Protein AF-A6XGS8-F1 (afdb_monomer_lite)

Organism: NCBI:txid51329

Radius of gyration: 13.8 Å; chains: 1; bounding box: 30×37×31 Å

Sequence (111 aa):
RGDLVFVFNFHPTNSYKEYRVGCLQAGDYKVVLSSDEDVFGGYKNVTKDSDVTFQATNYQFDGRPCSFQVYSPARTCVVYAPAEWCDMDGDRLPGGVPGLGVKGLGPYFSP

Structure (mmCIF, N/CA/C/O backbone):
data_AF-A6XGS8-F1
#
_entry.id   AF-A6XGS8-F1
#
loop_
_atom_site.group_PDB
_atom_site.id
_atom_site.type_symbol
_atom_site.label_atom_id
_atom_site.label_alt_id
_atom_site.label_comp_id
_atom_site.label_asym_id
_atom_site.label_entity_id
_atom_site.label_seq_id
_atom_site.pdbx_PDB_ins_code
_atom_site.Cartn_x
_atom_site.Cartn_y
_atom_site.Cartn_z
_atom_site.occupancy
_atom_site.B_iso_or_equiv
_atom_site.auth_seq_id
_atom_site.auth_comp_id
_atom_site.auth_asym_id
_atom_site.auth_atom_id
_atom_site.pdbx_PDB_model_num
ATOM 1 N N . ARG A 1 1 ? -12.949 1.299 0.116 1.00 82.25 1 ARG A N 1
ATOM 2 C CA . ARG A 1 1 ? -14.204 0.683 -0.407 1.00 82.25 1 ARG A CA 1
ATOM 3 C C . ARG A 1 1 ? -14.316 -0.647 0.306 1.00 82.25 1 ARG A C 1
ATOM 5 O O . ARG A 1 1 ? -13.369 -1.412 0.200 1.00 82.25 1 ARG A O 1
ATOM 12 N N . GLY A 1 2 ? -15.373 -0.867 1.093 1.00 88.44 2 GLY A N 1
ATOM 13 C CA . GLY A 1 2 ? -15.237 -1.785 2.232 1.00 88.44 2 GLY A CA 1
ATOM 14 C C . GLY A 1 2 ? -14.079 -1.320 3.122 1.00 88.44 2 GLY A C 1
ATOM 15 O O . GLY A 1 2 ? -13.806 -0.114 3.166 1.00 88.44 2 GLY A O 1
ATOM 16 N N . ASP A 1 3 ? -13.351 -2.268 3.700 1.00 91.62 3 ASP A N 1
ATOM 17 C CA . ASP A 1 3 ? -12.217 -2.010 4.602 1.00 91.62 3 ASP A CA 1
ATOM 18 C C . ASP A 1 3 ? -10.862 -1.858 3.881 1.00 91.62 3 ASP A C 1
ATOM 20 O O . ASP A 1 3 ? -9.819 -1.704 4.509 1.00 91.62 3 ASP A O 1
ATOM 24 N N . LEU A 1 4 ? -10.872 -1.845 2.544 1.00 96.56 4 LEU A N 1
ATOM 25 C CA . LEU A 1 4 ? -9.681 -1.620 1.726 1.00 96.56 4 LEU A CA 1
ATOM 26 C C . LEU A 1 4 ? -9.360 -0.127 1.569 1.00 96.56 4 LEU A C 1
ATOM 28 O O . LEU A 1 4 ? -10.254 0.690 1.277 1.00 96.56 4 LEU A O 1
ATOM 32 N N . VAL A 1 5 ? -8.068 0.197 1.647 1.00 98.00 5 VAL A N 1
ATOM 33 C CA . VAL A 1 5 ? -7.501 1.527 1.384 1.00 98.00 5 VAL A CA 1
ATOM 34 C C . VAL A 1 5 ? -6.788 1.505 0.036 1.00 98.00 5 VAL A C 1
ATOM 36 O O . VAL A 1 5 ? -5.880 0.710 -0.180 1.00 98.00 5 VAL A O 1
ATOM 39 N N . PHE A 1 6 ? -7.201 2.387 -0.872 1.00 98.50 6 PHE A N 1
ATOM 40 C CA . PHE A 1 6 ? -6.635 2.496 -2.214 1.00 98.50 6 PHE A CA 1
ATOM 41 C C . PHE A 1 6 ? -5.806 3.770 -2.312 1.00 98.50 6 PHE A C 1
ATOM 43 O O . PHE A 1 6 ? -6.310 4.854 -2.011 1.00 98.50 6 PHE A O 1
ATOM 50 N N . VAL A 1 7 ? -4.563 3.644 -2.766 1.00 98.56 7 VAL A N 1
ATOM 51 C CA . VAL A 1 7 ? -3.642 4.763 -2.957 1.00 98.56 7 VAL A CA 1
ATOM 52 C C . VAL A 1 7 ? -3.232 4.800 -4.419 1.00 98.56 7 VAL A C 1
ATOM 54 O O . VAL A 1 7 ? -2.525 3.915 -4.891 1.00 98.56 7 VAL A O 1
ATOM 57 N N . PHE A 1 8 ? -3.683 5.829 -5.132 1.00 98.62 8 PHE A N 1
ATOM 58 C CA . PHE A 1 8 ? -3.318 6.078 -6.523 1.00 98.62 8 PHE A CA 1
ATOM 59 C C . PHE A 1 8 ? -2.382 7.279 -6.584 1.00 98.62 8 PHE A C 1
ATOM 61 O O . PHE A 1 8 ? -2.758 8.379 -6.178 1.00 98.62 8 PHE A O 1
ATOM 68 N N . ASN A 1 9 ? -1.185 7.091 -7.128 1.00 98.62 9 ASN A N 1
ATOM 69 C CA . ASN A 1 9 ? -0.284 8.187 -7.444 1.00 98.62 9 ASN A CA 1
ATOM 70 C C . ASN A 1 9 ? -0.187 8.350 -8.958 1.00 98.62 9 ASN A C 1
ATOM 72 O O . ASN A 1 9 ? 0.587 7.668 -9.622 1.00 98.62 9 ASN A O 1
ATOM 76 N N . PHE A 1 10 ? -0.959 9.289 -9.500 1.00 98.56 10 PHE A N 1
ATOM 77 C CA . PHE A 1 10 ? -0.919 9.638 -10.922 1.00 98.56 10 PHE A CA 1
ATOM 78 C C . PHE A 1 10 ? 0.139 10.689 -11.266 1.00 98.56 10 PHE A C 1
ATOM 80 O O . PHE A 1 10 ? 0.229 11.102 -12.423 1.00 98.56 10 PHE A O 1
ATOM 87 N N . HIS A 1 11 ? 0.944 11.145 -10.300 1.00 98.38 11 HIS A N 1
ATOM 88 C CA . HIS A 1 11 ? 2.009 12.087 -10.604 1.00 98.38 11 HIS A CA 1
ATOM 89 C C . HIS A 1 11 ? 3.007 11.424 -11.574 1.00 98.38 11 HIS A C 1
ATOM 91 O O . HIS A 1 11 ? 3.444 10.300 -11.319 1.00 98.38 11 HIS A O 1
ATOM 97 N N . PRO A 1 12 ? 3.406 12.088 -12.677 1.00 97.62 12 PRO A N 1
ATOM 98 C CA . PRO A 1 12 ? 4.233 11.460 -13.711 1.00 97.62 12 PRO A CA 1
ATOM 99 C C . PRO A 1 12 ? 5.626 11.047 -13.215 1.00 97.62 12 PRO A C 1
ATOM 101 O O . PRO A 1 12 ? 6.168 10.046 -13.679 1.00 97.62 12 PRO A O 1
ATOM 104 N N . THR A 1 13 ? 6.200 11.814 -12.280 1.00 97.94 13 THR A N 1
ATOM 105 C CA . THR A 1 13 ? 7.589 11.640 -11.814 1.00 97.94 13 THR A CA 1
ATOM 106 C C . THR A 1 13 ? 7.792 11.564 -10.297 1.00 97.94 13 THR A C 1
ATOM 108 O O . THR A 1 13 ? 8.771 10.968 -9.861 1.00 97.94 13 THR A O 1
ATOM 111 N N . ASN A 1 14 ? 6.927 12.169 -9.479 1.00 98.44 14 ASN A N 1
ATOM 112 C CA . ASN A 1 14 ? 7.172 12.330 -8.050 1.00 98.44 14 ASN A CA 1
ATOM 113 C C . ASN A 1 14 ? 6.658 11.129 -7.261 1.00 98.44 14 ASN A C 1
ATOM 115 O O . ASN A 1 14 ? 5.476 10.782 -7.309 1.00 98.44 14 ASN A O 1
ATOM 119 N N . SER A 1 15 ? 7.567 10.551 -6.487 1.00 98.12 15 SER A N 1
ATOM 120 C CA . SER A 1 15 ? 7.266 9.558 -5.464 1.00 98.12 15 SER A CA 1
ATOM 121 C C . SER A 1 15 ? 7.211 10.236 -4.098 1.00 98.12 15 SER A C 1
ATOM 123 O O . SER A 1 15 ? 8.063 11.068 -3.781 1.00 98.12 15 SER A O 1
ATOM 125 N N . TYR A 1 16 ? 6.242 9.861 -3.269 1.00 98.25 16 TYR A N 1
ATOM 126 C CA . TYR A 1 16 ? 6.041 10.448 -1.946 1.00 98.25 16 TYR A CA 1
ATOM 127 C C . TYR A 1 16 ? 6.417 9.442 -0.863 1.00 98.25 16 TYR A C 1
ATOM 129 O O . TYR A 1 16 ? 5.839 8.359 -0.782 1.00 98.25 16 TYR A O 1
ATOM 137 N N . LYS A 1 17 ? 7.395 9.798 -0.030 1.00 96.50 17 LYS A N 1
ATOM 138 C CA . LYS A 1 17 ? 7.743 9.048 1.183 1.00 96.50 17 LYS A CA 1
ATOM 139 C C . LYS A 1 17 ? 6.854 9.507 2.333 1.00 96.50 17 LYS A C 1
ATOM 141 O O . LYS A 1 17 ? 6.475 10.673 2.372 1.00 96.50 17 LYS A O 1
ATOM 146 N N . GLU A 1 18 ? 6.541 8.587 3.242 1.00 95.75 18 GLU A N 1
ATOM 147 C CA . GLU A 1 18 ? 5.763 8.862 4.459 1.00 95.75 18 GLU A CA 1
ATOM 148 C C . GLU A 1 18 ? 4.408 9.550 4.194 1.00 95.75 18 GLU A C 1
ATOM 150 O O . GLU A 1 18 ? 3.904 10.327 5.011 1.00 95.75 18 GLU A O 1
ATOM 155 N N . TYR A 1 19 ? 3.806 9.255 3.039 1.00 97.81 19 TYR A N 1
ATOM 156 C CA . TYR A 1 19 ? 2.544 9.833 2.605 1.00 97.81 19 TYR A CA 1
ATOM 157 C C . TYR A 1 19 ? 1.413 9.322 3.496 1.00 97.81 19 TYR A C 1
ATOM 159 O O . TYR A 1 19 ? 1.167 8.117 3.565 1.00 97.81 19 TYR A O 1
ATOM 167 N N . ARG A 1 20 ? 0.747 10.227 4.217 1.00 98.25 20 ARG A N 1
ATOM 168 C CA . ARG A 1 20 ? -0.309 9.862 5.163 1.00 98.25 20 ARG A CA 1
ATOM 169 C C . ARG A 1 20 ? -1.627 9.632 4.435 1.00 98.25 20 ARG A C 1
ATOM 171 O O . ARG A 1 20 ? -2.039 10.452 3.623 1.00 98.25 20 ARG A O 1
ATOM 178 N N . VAL A 1 21 ? -2.293 8.531 4.766 1.00 98.00 21 VAL A N 1
ATOM 179 C CA . VAL A 1 21 ? -3.595 8.157 4.209 1.00 98.00 21 VAL A CA 1
ATOM 180 C C . VAL A 1 21 ? -4.581 7.854 5.330 1.00 98.00 21 VAL A C 1
ATOM 182 O O . VAL A 1 21 ? -4.240 7.200 6.316 1.00 98.00 21 VAL A O 1
ATOM 185 N N . GLY A 1 22 ? -5.805 8.365 5.195 1.00 97.75 22 GLY A N 1
ATOM 186 C CA . GLY A 1 22 ? -6.886 8.131 6.149 1.00 97.75 22 GLY A CA 1
ATOM 187 C C . GLY A 1 22 ? -7.565 6.775 5.938 1.00 97.75 22 GLY A C 1
ATOM 188 O O . GLY A 1 22 ? -7.838 6.377 4.805 1.00 97.75 22 GLY A O 1
ATOM 189 N N . CYS A 1 23 ? -7.906 6.086 7.025 1.00 97.19 23 CYS A N 1
ATOM 190 C CA . CYS A 1 23 ? -8.627 4.813 7.024 1.00 97.19 23 CYS A CA 1
ATOM 191 C C . CYS A 1 23 ? -9.718 4.771 8.109 1.00 97.19 23 CYS A C 1
ATOM 193 O O . CYS A 1 23 ? -9.780 5.614 9.006 1.00 97.19 23 CYS A O 1
ATOM 195 N N . LEU A 1 24 ? -10.643 3.813 7.992 1.00 95.19 24 LEU A N 1
ATOM 196 C CA . LEU A 1 24 ? -11.790 3.719 8.899 1.00 95.19 24 LEU A CA 1
ATOM 197 C C . LEU A 1 24 ? -11.432 3.077 10.246 1.00 95.19 24 LEU A C 1
ATOM 199 O O . LEU A 1 24 ? -11.941 3.519 11.270 1.00 95.19 24 LEU A O 1
ATOM 203 N N . GLN A 1 25 ? -10.582 2.050 10.233 1.00 95.12 25 GLN A N 1
ATOM 204 C CA . GLN A 1 25 ? -10.264 1.241 11.408 1.00 95.12 25 GLN A CA 1
ATOM 205 C C . GLN A 1 25 ? -8.766 1.312 11.711 1.00 95.12 25 GLN A C 1
ATOM 207 O O . GLN A 1 25 ? -7.946 1.241 10.791 1.00 95.12 25 GLN A O 1
ATOM 212 N N . ALA A 1 26 ? -8.423 1.446 12.991 1.00 97.44 26 ALA A N 1
ATOM 213 C CA . ALA A 1 26 ? -7.061 1.265 13.479 1.00 97.44 26 ALA A CA 1
ATOM 214 C C . ALA A 1 26 ? -6.658 -0.216 13.399 1.00 97.44 26 ALA A C 1
ATOM 216 O O . ALA A 1 26 ? -7.518 -1.091 13.306 1.00 97.44 26 ALA A O 1
ATOM 217 N N . GLY A 1 27 ? -5.358 -0.486 13.470 1.00 97.69 27 GLY A N 1
ATOM 218 C CA . GLY A 1 27 ? -4.805 -1.836 13.391 1.00 97.69 27 GLY A CA 1
ATOM 219 C C . GLY A 1 27 ? -3.758 -1.978 12.297 1.00 97.69 27 GLY A C 1
ATOM 220 O O . GLY A 1 27 ? -3.290 -0.994 11.722 1.00 97.69 27 GLY A O 1
ATOM 221 N N . ASP A 1 28 ? -3.390 -3.221 12.031 1.00 98.50 28 ASP A N 1
ATOM 222 C CA . ASP A 1 28 ? -2.314 -3.559 11.114 1.00 98.50 28 ASP A CA 1
ATOM 223 C C . ASP A 1 28 ? -2.860 -3.764 9.703 1.00 98.50 28 ASP A C 1
ATOM 225 O O . ASP A 1 28 ? -3.822 -4.498 9.492 1.00 98.50 28 ASP A O 1
ATOM 229 N N . TYR A 1 29 ? -2.225 -3.125 8.726 1.00 98.56 29 TYR A N 1
ATOM 230 C CA . TYR A 1 29 ? -2.533 -3.272 7.309 1.00 98.56 29 TYR A CA 1
ATOM 231 C C . TYR A 1 29 ? -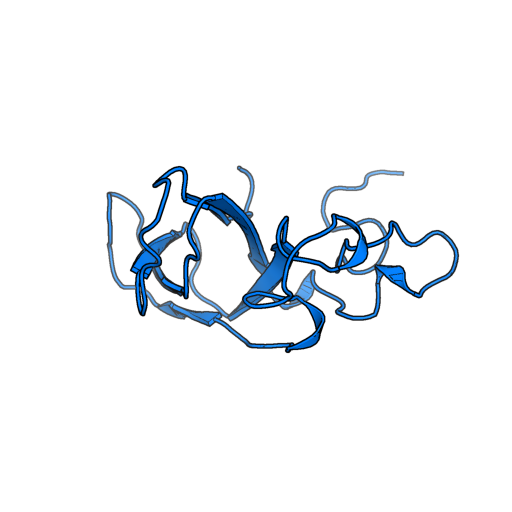1.322 -3.828 6.567 1.00 98.56 29 TYR A C 1
ATOM 233 O O . TYR A 1 29 ? -0.179 -3.562 6.937 1.00 98.56 29 TYR A O 1
ATOM 241 N N . LYS A 1 30 ? -1.564 -4.554 5.476 1.00 98.50 30 LYS A N 1
ATOM 242 C CA . LYS A 1 30 ? -0.524 -5.003 4.542 1.00 98.50 30 LYS A CA 1
ATOM 243 C C . LYS A 1 30 ? -0.929 -4.713 3.103 1.00 98.50 30 LYS A C 1
ATOM 245 O O . LYS A 1 30 ? -2.110 -4.520 2.805 1.00 98.50 30 LYS A O 1
ATOM 250 N N . VAL A 1 31 ? 0.058 -4.679 2.210 1.00 98.38 31 VAL A N 1
ATOM 251 C CA . VAL A 1 31 ? -0.181 -4.600 0.764 1.00 98.38 31 VAL A CA 1
ATOM 252 C C . VAL A 1 31 ? -0.847 -5.900 0.318 1.00 98.38 31 VAL A C 1
ATOM 254 O O . VAL A 1 31 ? -0.255 -6.967 0.444 1.00 98.38 31 VAL A O 1
ATOM 257 N N . VAL A 1 32 ? -2.072 -5.807 -0.202 1.00 97.94 32 VAL A N 1
ATOM 258 C CA . VAL A 1 32 ? -2.799 -6.960 -0.768 1.00 97.94 32 VAL A CA 1
ATOM 259 C C . VAL A 1 32 ? -2.672 -7.012 -2.291 1.00 97.94 32 VAL A C 1
ATOM 261 O O . VAL A 1 32 ? -2.719 -8.083 -2.888 1.00 97.94 32 VAL A O 1
ATOM 264 N N . LEU A 1 33 ? -2.500 -5.853 -2.928 1.00 98.06 33 LEU A N 1
ATOM 265 C CA . LEU A 1 33 ? -2.302 -5.713 -4.366 1.00 98.06 33 LEU A CA 1
ATOM 266 C C . LEU A 1 33 ? -1.454 -4.469 -4.626 1.00 98.06 33 LEU A C 1
ATOM 268 O O . LEU A 1 33 ? -1.727 -3.402 -4.074 1.00 98.06 33 LEU A O 1
ATOM 272 N N . SER A 1 34 ? -0.471 -4.583 -5.510 1.00 98.56 34 SER A N 1
ATOM 273 C CA . SER A 1 34 ? 0.308 -3.450 -5.999 1.00 98.56 34 SER A CA 1
ATOM 274 C C . SER A 1 34 ? 0.405 -3.525 -7.514 1.00 98.56 34 SER A C 1
ATOM 276 O O . SER A 1 34 ? 0.713 -4.573 -8.068 1.00 98.56 34 SER A O 1
ATOM 278 N N . SER A 1 35 ? 0.162 -2.416 -8.211 1.00 98.44 35 SER A N 1
ATOM 279 C CA . SER A 1 35 ? 0.441 -2.339 -9.649 1.00 98.44 35 SER A CA 1
ATOM 280 C C . SER A 1 35 ? 1.943 -2.324 -9.949 1.00 98.44 35 SER A C 1
ATOM 282 O O . SER A 1 35 ? 2.322 -2.384 -11.112 1.00 98.44 35 SER A O 1
ATOM 284 N N . ASP A 1 36 ? 2.787 -2.172 -8.923 1.00 97.81 36 ASP A N 1
ATOM 285 C CA . ASP A 1 36 ? 4.245 -2.148 -9.040 1.00 97.81 36 ASP A CA 1
ATOM 286 C C . ASP A 1 36 ? 4.871 -3.549 -8.882 1.00 97.81 36 ASP A C 1
ATOM 288 O O . ASP A 1 36 ? 6.092 -3.662 -8.833 1.00 97.81 36 ASP A O 1
ATOM 292 N N . GLU A 1 37 ? 4.072 -4.622 -8.806 1.00 98.00 37 GLU A N 1
ATOM 293 C CA . GLU A 1 37 ? 4.582 -6.003 -8.829 1.00 98.00 37 GLU A CA 1
ATOM 294 C C . GLU A 1 37 ? 5.205 -6.366 -10.190 1.00 98.00 37 GLU A C 1
ATOM 296 O O . GLU A 1 37 ? 4.789 -5.867 -11.240 1.00 98.00 37 GLU A O 1
ATOM 301 N N . ASP A 1 38 ? 6.165 -7.298 -10.192 1.00 97.00 38 ASP A N 1
ATOM 302 C CA . ASP A 1 38 ? 6.833 -7.772 -11.421 1.00 97.00 38 ASP A CA 1
ATOM 303 C C . ASP A 1 38 ? 5.865 -8.396 -12.425 1.00 97.00 38 ASP A C 1
ATOM 305 O O . ASP A 1 38 ? 6.002 -8.187 -13.629 1.00 97.00 38 ASP A O 1
ATOM 309 N N . VAL A 1 39 ? 4.861 -9.124 -11.941 1.00 97.38 39 VAL A N 1
ATOM 310 C CA . VAL A 1 39 ? 3.855 -9.785 -12.774 1.00 97.38 39 VAL A CA 1
ATOM 311 C C . VAL A 1 39 ? 3.019 -8.794 -13.587 1.00 97.38 39 VAL A C 1
ATOM 313 O O . VAL A 1 39 ? 2.464 -9.155 -14.623 1.00 97.38 39 VAL A O 1
ATOM 316 N N . PHE A 1 40 ? 2.976 -7.530 -13.159 1.00 97.62 40 PHE A N 1
ATOM 317 C CA . PHE A 1 40 ? 2.331 -6.433 -13.880 1.00 97.62 40 PHE A CA 1
ATOM 318 C C . PHE A 1 40 ? 3.332 -5.527 -14.616 1.00 97.62 40 PHE A C 1
ATOM 320 O O . PHE A 1 40 ? 2.936 -4.511 -15.184 1.00 97.62 40 PHE A O 1
ATOM 327 N N . GLY A 1 41 ? 4.620 -5.888 -14.640 1.00 97.44 41 GLY A N 1
ATOM 328 C CA . GLY A 1 41 ? 5.689 -5.104 -15.264 1.00 97.44 41 GLY A CA 1
ATOM 329 C C . GLY A 1 41 ? 6.178 -3.920 -14.424 1.00 97.44 41 GLY A C 1
ATOM 330 O O . GLY A 1 41 ? 6.783 -2.998 -14.973 1.00 97.44 41 GLY A O 1
ATOM 331 N N . GLY A 1 42 ? 5.896 -3.920 -13.119 1.00 97.38 42 GLY A N 1
ATOM 332 C CA . GLY A 1 42 ? 6.389 -2.927 -12.171 1.00 97.38 42 GLY A CA 1
ATOM 333 C C . GLY A 1 42 ? 7.819 -3.189 -11.690 1.00 97.38 42 GLY A C 1
ATOM 334 O O . GLY A 1 42 ? 8.490 -4.132 -12.110 1.00 97.38 42 GLY A O 1
ATOM 335 N N . TYR A 1 43 ? 8.296 -2.330 -10.790 1.00 97.38 43 TYR A N 1
ATOM 336 C CA . TYR A 1 43 ? 9.680 -2.317 -10.302 1.00 97.38 43 TYR A CA 1
ATOM 337 C C . TYR A 1 43 ? 9.857 -2.911 -8.896 1.00 97.38 43 TYR A C 1
ATOM 339 O O . TYR A 1 43 ? 10.966 -2.891 -8.364 1.00 97.38 43 TYR A O 1
ATOM 347 N N . LYS A 1 44 ? 8.784 -3.408 -8.273 1.00 97.06 44 LYS A N 1
ATOM 348 C CA . LYS A 1 44 ? 8.743 -3.911 -6.890 1.00 97.06 44 LYS A CA 1
ATOM 349 C C . LYS A 1 44 ? 9.226 -2.910 -5.836 1.00 97.06 44 LYS A C 1
ATOM 351 O O . LYS A 1 44 ? 9.775 -3.306 -4.810 1.00 97.06 44 LYS A O 1
ATOM 356 N N . ASN A 1 45 ? 8.998 -1.609 -6.030 1.00 97.00 45 ASN A N 1
ATOM 357 C CA . ASN A 1 45 ? 9.306 -0.630 -4.983 1.00 97.00 45 ASN A CA 1
ATOM 358 C C . ASN A 1 45 ? 8.332 -0.727 -3.804 1.00 97.00 45 ASN A C 1
ATOM 360 O O . ASN A 1 45 ? 8.699 -0.443 -2.666 1.00 97.00 45 ASN A O 1
ATOM 364 N N . VAL A 1 46 ? 7.079 -1.086 -4.089 1.00 97.12 46 VAL A N 1
ATOM 365 C CA . VAL A 1 46 ? 6.060 -1.418 -3.090 1.00 97.12 46 VAL A CA 1
ATOM 366 C C . VAL A 1 46 ? 5.460 -2.753 -3.495 1.00 97.12 46 VAL A C 1
ATOM 368 O O . VAL A 1 46 ? 4.719 -2.827 -4.472 1.00 97.12 46 VAL A O 1
ATOM 371 N N . THR A 1 47 ? 5.817 -3.802 -2.761 1.00 97.62 47 THR A N 1
ATOM 372 C CA . THR A 1 47 ? 5.445 -5.185 -3.073 1.00 97.62 47 THR A CA 1
ATOM 373 C C . THR A 1 47 ? 4.900 -5.893 -1.841 1.00 97.62 47 THR A C 1
ATOM 375 O O . THR A 1 47 ? 5.386 -5.669 -0.726 1.00 97.62 47 THR A O 1
ATOM 378 N N . LYS A 1 48 ? 3.917 -6.775 -2.038 1.00 97.00 48 LYS A N 1
ATOM 379 C CA . LYS A 1 48 ? 3.425 -7.688 -0.998 1.00 97.00 48 LYS A CA 1
ATOM 380 C C . LYS A 1 48 ? 4.534 -8.594 -0.452 1.00 97.00 48 LYS A C 1
ATOM 382 O O . LYS A 1 48 ? 4.505 -8.936 0.723 1.00 97.00 48 LYS A O 1
ATOM 387 N N . ASP A 1 49 ? 5.543 -8.915 -1.270 1.00 96.88 49 ASP A N 1
ATOM 388 C CA . ASP A 1 49 ? 6.651 -9.812 -0.910 1.00 96.88 49 ASP A CA 1
ATOM 389 C C . ASP A 1 49 ? 7.556 -9.220 0.189 1.00 96.88 49 ASP A C 1
ATOM 391 O O . ASP A 1 49 ? 8.333 -9.937 0.812 1.00 96.88 49 ASP A O 1
ATOM 395 N N . SER A 1 50 ? 7.463 -7.908 0.438 1.00 95.44 50 SER A N 1
ATOM 396 C CA . SER A 1 50 ? 8.174 -7.244 1.539 1.00 95.44 50 SER A CA 1
ATOM 397 C C . SER A 1 50 ? 7.570 -7.538 2.917 1.00 95.44 50 SER A C 1
ATOM 399 O O . SER A 1 50 ? 8.215 -7.274 3.929 1.00 95.44 50 SER A O 1
ATOM 401 N N . ASP A 1 51 ? 6.333 -8.044 2.948 1.00 95.81 51 ASP A N 1
ATOM 402 C CA . ASP A 1 51 ? 5.543 -8.381 4.136 1.00 95.81 51 ASP A CA 1
ATOM 403 C C . ASP A 1 51 ? 5.479 -7.283 5.220 1.00 95.81 51 ASP A C 1
ATOM 405 O O . ASP A 1 51 ? 5.272 -7.544 6.408 1.00 95.81 51 ASP A O 1
ATOM 409 N N . VAL A 1 52 ? 5.644 -6.022 4.811 1.00 97.38 52 VAL A N 1
ATOM 410 C CA . VAL A 1 52 ? 5.661 -4.869 5.715 1.00 97.38 52 VAL A CA 1
ATOM 411 C C . VAL A 1 52 ? 4.277 -4.631 6.315 1.00 97.38 52 VAL A C 1
ATOM 413 O O . VAL A 1 52 ? 3.279 -4.518 5.599 1.00 97.38 52 VAL A O 1
ATOM 416 N N . THR A 1 53 ? 4.247 -4.465 7.636 1.00 98.19 53 THR A N 1
ATOM 417 C CA . THR A 1 53 ? 3.056 -4.057 8.383 1.00 98.19 53 THR A CA 1
ATOM 418 C C . THR A 1 53 ? 2.970 -2.537 8.498 1.00 98.19 53 THR A C 1
ATOM 420 O O . THR A 1 53 ? 3.891 -1.876 8.979 1.00 98.19 53 THR A O 1
ATOM 423 N N . PHE A 1 54 ? 1.824 -1.986 8.111 1.00 98.31 54 PHE A N 1
ATOM 424 C CA . PHE A 1 54 ? 1.482 -0.575 8.232 1.00 98.31 54 PHE A CA 1
ATOM 425 C C . PHE A 1 54 ? 0.524 -0.384 9.404 1.00 98.31 54 PHE A C 1
ATOM 427 O O . PHE A 1 54 ? -0.602 -0.876 9.379 1.00 98.31 54 PHE A O 1
ATOM 434 N N . GLN A 1 55 ? 0.962 0.341 10.429 1.00 98.31 55 GLN A N 1
ATOM 435 C CA . GLN A 1 55 ? 0.188 0.512 11.658 1.00 98.31 55 GLN A CA 1
ATOM 436 C C . GLN A 1 55 ? -0.723 1.738 11.564 1.00 98.31 55 GLN A C 1
ATOM 438 O O . GLN A 1 55 ? -0.264 2.883 11.627 1.00 98.31 55 GLN A O 1
ATOM 443 N N . ALA A 1 56 ? -2.025 1.500 11.430 1.00 98.19 56 ALA A N 1
ATOM 444 C CA . ALA A 1 56 ? -3.044 2.532 11.521 1.00 98.19 56 ALA A CA 1
ATOM 445 C C . ALA A 1 56 ? -3.352 2.850 12.984 1.00 98.19 56 ALA A C 1
ATOM 447 O O . ALA A 1 56 ? -3.746 1.980 13.761 1.00 98.19 56 ALA A O 1
ATOM 448 N N . THR A 1 57 ? -3.213 4.119 13.352 1.00 98.19 57 THR A N 1
ATOM 449 C CA . THR A 1 57 ? -3.520 4.613 14.699 1.00 98.19 57 THR A CA 1
ATOM 450 C C . THR A 1 57 ? -4.747 5.516 14.673 1.00 98.19 57 THR A C 1
ATOM 452 O O . THR A 1 57 ? -5.155 5.974 13.603 1.00 98.19 57 THR A O 1
ATOM 455 N N . ASN A 1 58 ? -5.323 5.798 15.849 1.00 97.94 58 ASN A N 1
ATOM 456 C CA . ASN A 1 58 ? -6.436 6.743 16.045 1.00 97.94 58 ASN A CA 1
ATOM 457 C C . ASN A 1 58 ? -5.981 8.202 15.843 1.00 97.94 58 ASN A C 1
ATOM 459 O O . ASN A 1 58 ? -6.072 9.039 16.741 1.00 97.94 58 ASN A O 1
ATOM 463 N N . TYR A 1 59 ? -5.428 8.485 14.669 1.00 98.00 59 TYR A N 1
ATOM 464 C CA . TYR A 1 59 ? -4.980 9.791 14.230 1.00 98.00 59 TYR A CA 1
ATOM 465 C C . TYR A 1 59 ? -5.863 10.236 13.069 1.00 98.00 59 TYR A C 1
ATOM 467 O O . TYR A 1 59 ? -5.761 9.694 11.962 1.00 98.00 59 TYR A O 1
ATOM 475 N N . GLN A 1 60 ? -6.717 11.226 13.332 1.00 98.00 60 GLN A N 1
ATOM 476 C CA . GLN A 1 60 ? -7.663 11.733 12.350 1.00 98.00 60 GLN A CA 1
ATOM 477 C C . GLN A 1 60 ? -6.933 12.418 11.188 1.00 98.00 60 GLN A C 1
ATOM 479 O O . GLN A 1 60 ? -6.088 13.286 11.399 1.00 98.00 60 GLN A O 1
ATOM 484 N N . PHE A 1 61 ? -7.278 12.050 9.956 1.00 97.94 61 PHE A N 1
ATOM 485 C CA . PHE A 1 61 ? -6.695 12.633 8.747 1.00 97.94 61 PHE A CA 1
ATOM 486 C C . PHE A 1 61 ? -7.705 12.594 7.595 1.00 97.94 61 PHE A C 1
ATOM 488 O O . PHE A 1 61 ? -8.390 11.586 7.423 1.00 97.94 61 PHE A O 1
ATOM 495 N N . ASP A 1 62 ? -7.839 13.687 6.837 1.00 95.81 62 ASP A N 1
ATOM 496 C CA . ASP A 1 62 ? -8.753 13.821 5.686 1.00 95.81 62 ASP A CA 1
ATOM 497 C C . ASP A 1 62 ? -10.183 13.298 5.935 1.00 95.81 62 ASP A C 1
ATOM 499 O O . ASP A 1 62 ? -10.785 12.596 5.121 1.00 95.81 62 ASP A O 1
ATOM 503 N N . GLY A 1 63 ? -10.742 13.614 7.109 1.00 96.56 63 GLY A N 1
ATOM 504 C CA . GLY A 1 63 ? -12.105 13.216 7.482 1.00 96.56 63 GLY A CA 1
ATOM 505 C C . GLY A 1 63 ? -12.263 11.738 7.862 1.00 96.56 63 GLY A C 1
ATOM 506 O O . GLY A 1 63 ? -13.388 11.251 7.973 1.00 96.56 63 GLY A O 1
ATOM 507 N N . ARG A 1 64 ? -11.161 11.012 8.081 1.00 97.44 64 ARG A N 1
ATOM 508 C CA . ARG A 1 64 ? -11.147 9.627 8.570 1.00 97.44 64 ARG A CA 1
ATOM 509 C C . ARG A 1 64 ? -10.620 9.550 10.002 1.00 97.44 64 ARG A C 1
ATOM 511 O O . ARG A 1 64 ? -9.722 10.318 10.331 1.00 97.44 64 ARG A O 1
ATOM 518 N N . PRO A 1 65 ? -11.160 8.655 10.851 1.00 97.38 65 PRO A N 1
ATOM 519 C CA . PRO A 1 65 ? -10.807 8.590 12.272 1.00 97.38 65 PRO A CA 1
ATOM 520 C C . PRO A 1 65 ? -9.390 8.056 12.525 1.00 97.38 65 PRO A C 1
ATOM 522 O O . PRO A 1 65 ? -8.791 8.392 13.544 1.00 97.38 65 PRO A O 1
ATOM 525 N N . CYS A 1 66 ? -8.864 7.241 11.609 1.00 98.12 66 CYS A N 1
ATOM 526 C CA . CYS A 1 66 ? -7.550 6.624 11.716 1.00 98.12 66 CYS A CA 1
ATOM 527 C C . CYS A 1 66 ? -6.690 6.964 10.498 1.00 98.12 66 CYS A C 1
ATOM 529 O O . CYS A 1 66 ? -7.205 7.365 9.450 1.00 98.12 66 CYS A O 1
ATOM 531 N N . SER A 1 67 ? -5.376 6.787 10.613 1.00 98.38 67 SER A N 1
ATOM 532 C CA . SER A 1 67 ? -4.462 6.934 9.479 1.00 98.38 67 SER A CA 1
ATOM 533 C C . SER A 1 67 ? -3.141 6.205 9.693 1.00 98.38 67 SER A C 1
ATOM 535 O O . SER A 1 67 ? -2.749 5.905 10.821 1.00 98.38 67 SER A O 1
ATOM 537 N N . PHE A 1 68 ? -2.428 5.972 8.595 1.00 98.50 68 PHE A N 1
ATOM 538 C CA . PHE A 1 68 ? -1.062 5.451 8.567 1.00 98.50 68 PHE A CA 1
ATOM 539 C C . PHE A 1 68 ? -0.273 6.107 7.432 1.00 98.50 68 PHE A C 1
ATOM 541 O O . PHE A 1 68 ? -0.834 6.849 6.622 1.00 98.50 68 PHE A O 1
ATOM 548 N N . GLN A 1 69 ? 1.038 5.878 7.399 1.00 98.38 69 GLN A N 1
ATOM 549 C CA . GLN A 1 69 ? 1.928 6.413 6.370 1.00 98.38 69 GLN A CA 1
ATOM 550 C C . GLN A 1 69 ? 2.396 5.314 5.430 1.00 98.38 69 GLN A C 1
ATOM 552 O O . GLN A 1 69 ? 2.687 4.205 5.866 1.00 98.38 69 GLN A O 1
ATOM 557 N N . VAL A 1 70 ? 2.500 5.648 4.148 1.00 98.38 70 VAL A N 1
ATOM 558 C CA . VAL A 1 70 ? 2.932 4.733 3.093 1.00 98.38 70 VAL A CA 1
ATOM 559 C C . VAL A 1 70 ? 4.016 5.362 2.228 1.00 98.38 70 VAL A C 1
ATOM 561 O O . VAL A 1 70 ? 4.177 6.583 2.179 1.00 98.38 70 VAL A O 1
ATOM 564 N N . TYR A 1 71 ? 4.752 4.524 1.506 1.00 98.31 71 TYR A N 1
ATOM 565 C CA . TYR A 1 71 ? 5.512 4.976 0.348 1.00 98.31 71 TYR A CA 1
ATOM 566 C C . TYR A 1 71 ? 4.620 4.890 -0.893 1.00 98.31 71 TYR A C 1
ATOM 568 O O . TYR A 1 71 ? 3.990 3.864 -1.129 1.00 98.31 71 TYR A O 1
ATOM 576 N N . SER A 1 72 ? 4.551 5.971 -1.668 1.00 98.44 72 SER A N 1
ATOM 577 C CA . SER A 1 72 ? 3.679 6.096 -2.836 1.00 98.44 72 SER A CA 1
ATOM 578 C C . SER A 1 72 ? 4.506 6.447 -4.081 1.00 98.44 72 SER A C 1
ATOM 580 O O . SER A 1 72 ? 4.749 7.633 -4.343 1.00 98.44 72 SER A O 1
ATOM 582 N N . PRO A 1 73 ? 5.005 5.448 -4.835 1.00 98.50 73 PRO A N 1
ATOM 583 C CA . PRO A 1 73 ? 5.800 5.677 -6.039 1.00 98.50 73 PRO A CA 1
ATOM 584 C C . PRO A 1 73 ? 4.988 6.335 -7.162 1.00 98.50 73 PRO A C 1
ATOM 586 O O . PRO A 1 73 ? 3.785 6.104 -7.283 1.00 98.50 73 PRO A O 1
ATOM 589 N N . ALA A 1 74 ? 5.642 7.131 -8.009 1.00 98.31 74 ALA A N 1
ATOM 590 C CA . ALA A 1 74 ? 5.010 7.734 -9.184 1.00 98.31 74 ALA A CA 1
ATOM 591 C C . ALA A 1 74 ? 4.360 6.685 -10.105 1.00 98.31 74 ALA A C 1
ATOM 593 O O . ALA A 1 74 ? 4.971 5.661 -10.406 1.00 98.31 74 ALA A O 1
ATOM 594 N N . ARG A 1 75 ? 3.163 6.989 -10.623 1.00 98.31 75 ARG A N 1
ATOM 595 C CA . ARG A 1 75 ? 2.390 6.154 -11.567 1.00 98.31 75 ARG A CA 1
ATOM 596 C C . ARG A 1 75 ? 2.037 4.759 -11.035 1.00 98.31 75 ARG A C 1
ATOM 598 O O . ARG A 1 75 ? 2.055 3.793 -11.792 1.00 98.31 75 ARG A O 1
ATOM 605 N N . THR A 1 76 ? 1.686 4.655 -9.755 1.00 98.62 76 THR A N 1
ATOM 606 C CA . THR A 1 76 ? 1.289 3.381 -9.131 1.00 98.62 76 THR A CA 1
ATOM 607 C C . THR A 1 76 ? -0.110 3.426 -8.525 1.00 98.62 76 THR A C 1
ATOM 609 O O . THR A 1 76 ? -0.646 4.491 -8.204 1.00 98.62 76 THR A O 1
ATOM 612 N N . CYS A 1 77 ? -0.701 2.244 -8.367 1.00 98.50 77 CYS A N 1
ATOM 613 C CA . CYS A 1 77 ? -1.869 1.989 -7.540 1.00 98.50 77 CYS A CA 1
ATOM 614 C C . CYS A 1 77 ? -1.524 0.883 -6.543 1.00 98.50 77 CYS A C 1
ATOM 616 O O . CYS A 1 77 ? -1.177 -0.225 -6.950 1.00 98.50 77 CYS A O 1
ATOM 618 N N . VAL A 1 78 ? -1.671 1.162 -5.251 1.00 98.69 78 VAL A N 1
ATOM 619 C CA . VAL A 1 78 ? -1.446 0.185 -4.181 1.00 98.69 78 VAL A CA 1
ATOM 620 C C . VAL A 1 78 ? -2.705 0.064 -3.334 1.00 98.69 78 VAL A C 1
ATOM 622 O O . VAL A 1 78 ? -3.342 1.064 -2.992 1.00 98.69 78 VAL A O 1
ATOM 625 N N . VAL A 1 79 ? -3.074 -1.172 -3.012 1.00 98.44 79 VAL A N 1
ATOM 626 C CA . VAL A 1 79 ? -4.216 -1.501 -2.163 1.00 98.44 79 VAL A CA 1
ATOM 627 C C . VAL A 1 79 ? -3.710 -2.108 -0.866 1.00 98.44 79 VAL A C 1
ATOM 629 O O . VAL A 1 79 ? -2.944 -3.074 -0.870 1.00 98.44 79 VAL A O 1
ATOM 632 N N . TYR A 1 80 ? -4.187 -1.554 0.242 1.00 98.44 80 TYR A N 1
ATOM 633 C CA . TYR A 1 80 ? -3.921 -2.040 1.586 1.00 98.44 80 TYR A CA 1
ATOM 634 C C . TYR A 1 80 ? -5.190 -2.652 2.170 1.00 98.44 80 TYR A C 1
ATOM 636 O O . TYR A 1 80 ? -6.282 -2.091 2.025 1.00 98.44 80 TYR A O 1
ATOM 644 N N . ALA A 1 81 ? -5.034 -3.785 2.842 1.00 97.75 81 ALA A N 1
ATOM 645 C CA . ALA A 1 81 ? -6.098 -4.489 3.548 1.00 97.75 81 ALA A CA 1
ATOM 646 C C . ALA A 1 81 ? -5.671 -4.779 4.996 1.00 97.75 81 ALA A C 1
ATOM 648 O O . ALA A 1 81 ? -4.462 -4.799 5.257 1.00 97.75 81 ALA A O 1
ATOM 649 N N . PRO A 1 82 ? -6.627 -5.008 5.916 1.00 97.50 82 PRO A N 1
ATOM 650 C CA . PRO A 1 82 ? -6.339 -5.568 7.233 1.00 97.50 82 PRO A CA 1
ATOM 651 C C . PRO A 1 82 ? -5.400 -6.776 7.135 1.00 97.50 82 PRO A C 1
ATOM 653 O O . PRO A 1 82 ? -5.589 -7.652 6.286 1.00 97.50 82 PRO A O 1
ATOM 656 N N . ALA A 1 83 ? -4.358 -6.798 7.964 1.00 97.56 83 ALA A N 1
ATOM 657 C CA . ALA A 1 83 ? -3.260 -7.754 7.863 1.00 97.56 83 ALA A CA 1
ATOM 658 C C . ALA A 1 83 ? -3.733 -9.211 7.971 1.00 97.56 83 ALA A C 1
ATOM 660 O O . ALA A 1 83 ? -3.161 -10.091 7.333 1.00 97.56 83 ALA A O 1
ATOM 661 N N . GLU A 1 84 ? -4.803 -9.474 8.722 1.00 95.94 84 GLU A N 1
ATOM 662 C CA . GLU A 1 84 ? -5.403 -10.798 8.874 1.00 95.94 84 GLU A CA 1
ATOM 663 C C . GLU A 1 84 ? -6.019 -11.363 7.578 1.00 95.94 84 GLU A C 1
ATOM 665 O O . GLU A 1 84 ? -6.266 -12.571 7.490 1.00 95.94 84 GLU A O 1
ATOM 670 N N . TRP A 1 85 ? -6.261 -10.513 6.573 1.00 96.00 85 TRP A N 1
ATOM 671 C CA . TRP A 1 85 ? -6.772 -10.899 5.252 1.00 96.00 85 TRP A CA 1
ATOM 672 C C . TRP A 1 85 ? -5.671 -11.085 4.212 1.00 96.00 85 TRP A C 1
ATOM 674 O O . TRP A 1 85 ? -5.962 -11.527 3.098 1.00 96.00 85 TRP A O 1
ATOM 684 N N . CYS A 1 86 ? -4.433 -10.742 4.554 1.00 97.06 86 CYS A N 1
ATOM 685 C CA . CYS A 1 86 ? -3.309 -10.799 3.638 1.00 97.06 86 CYS A CA 1
ATOM 686 C C . CYS A 1 86 ? -2.515 -12.093 3.822 1.00 97.06 86 CYS A C 1
ATOM 688 O O . CYS A 1 86 ? -2.293 -12.565 4.936 1.00 97.06 86 CYS A O 1
ATOM 690 N N . ASP A 1 87 ? -2.063 -12.635 2.701 1.00 97.00 87 ASP A N 1
ATOM 691 C CA . ASP A 1 87 ? -1.107 -13.728 2.620 1.00 97.00 87 ASP A CA 1
ATOM 692 C C . ASP A 1 87 ? -0.149 -13.408 1.471 1.00 97.00 87 ASP A C 1
ATOM 694 O O . ASP A 1 87 ? -0.559 -13.378 0.309 1.00 97.00 87 ASP A O 1
ATOM 698 N N . MET A 1 88 ? 1.119 -13.123 1.782 1.00 96.31 88 MET A N 1
ATOM 699 C CA . MET A 1 88 ? 2.113 -12.767 0.763 1.00 96.31 88 MET A CA 1
ATOM 700 C C . MET A 1 88 ? 2.334 -13.893 -0.258 1.00 96.31 88 MET A C 1
ATOM 702 O O . MET A 1 88 ? 2.736 -13.611 -1.388 1.00 96.31 88 MET A O 1
ATOM 706 N N . ASP A 1 89 ? 2.049 -15.139 0.130 1.00 96.88 89 ASP A N 1
ATOM 707 C CA . ASP A 1 89 ? 2.145 -16.336 -0.702 1.00 96.88 89 ASP A CA 1
ATOM 708 C C . ASP A 1 89 ? 0.799 -16.718 -1.342 1.00 96.88 89 ASP A C 1
ATOM 710 O O . ASP A 1 89 ? 0.727 -17.716 -2.058 1.00 96.88 89 ASP A O 1
ATOM 714 N N . GLY A 1 90 ? -0.268 -15.935 -1.131 1.00 95.25 90 GLY A N 1
ATOM 715 C CA . GLY A 1 90 ? -1.620 -16.249 -1.604 1.00 95.25 90 GLY A CA 1
ATOM 716 C C . GLY A 1 90 ? -1.717 -16.450 -3.120 1.00 95.25 90 GLY A C 1
ATOM 717 O O . GLY A 1 90 ? -2.478 -17.294 -3.595 1.00 95.25 90 GLY A O 1
ATOM 718 N N . ASP A 1 91 ? -0.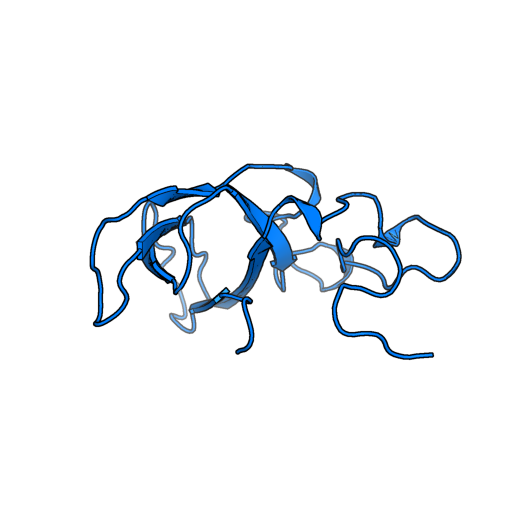883 -15.751 -3.889 1.00 95.88 91 ASP A N 1
ATOM 719 C CA . ASP A 1 91 ? -0.784 -15.906 -5.341 1.00 95.88 91 ASP A CA 1
ATOM 720 C C . ASP A 1 91 ? -0.001 -17.151 -5.786 1.00 95.88 91 ASP A C 1
ATOM 722 O O . ASP A 1 91 ? -0.133 -17.579 -6.932 1.00 95.88 91 ASP A O 1
ATOM 726 N N . ARG A 1 92 ? 0.792 -17.750 -4.890 1.00 95.75 92 ARG A N 1
ATOM 727 C CA . ARG A 1 92 ? 1.592 -18.965 -5.127 1.00 95.75 92 ARG A CA 1
ATOM 728 C C . ARG A 1 92 ? 0.821 -20.247 -4.803 1.00 95.75 92 ARG A C 1
ATOM 730 O O . ARG A 1 92 ? 1.266 -21.338 -5.162 1.00 95.75 92 ARG A O 1
ATOM 737 N N . LEU A 1 93 ? -0.321 -20.137 -4.123 1.00 94.75 93 LEU A N 1
ATOM 738 C CA . LEU A 1 93 ? -1.181 -21.270 -3.783 1.00 94.75 93 LEU A CA 1
ATOM 739 C C . LEU A 1 93 ? -1.949 -21.799 -5.013 1.00 94.75 93 LEU A C 1
ATOM 741 O O . LEU A 1 93 ? -2.178 -21.060 -5.974 1.00 94.75 93 LEU A O 1
ATOM 745 N N . PRO A 1 94 ? -2.402 -23.069 -5.005 1.00 93.88 94 PRO A N 1
ATOM 746 C CA . PRO A 1 94 ? -3.264 -23.594 -6.062 1.00 93.88 94 PRO A CA 1
ATOM 747 C C . PRO A 1 94 ? -4.536 -22.750 -6.229 1.00 93.88 94 PRO A C 1
ATOM 749 O O . PRO A 1 94 ? -5.312 -22.596 -5.289 1.00 93.88 94 PRO A O 1
ATOM 752 N N . GLY A 1 95 ? -4.757 -22.219 -7.435 1.00 88.56 95 GLY A N 1
ATOM 753 C CA . GLY A 1 95 ? -5.880 -21.316 -7.721 1.00 88.56 9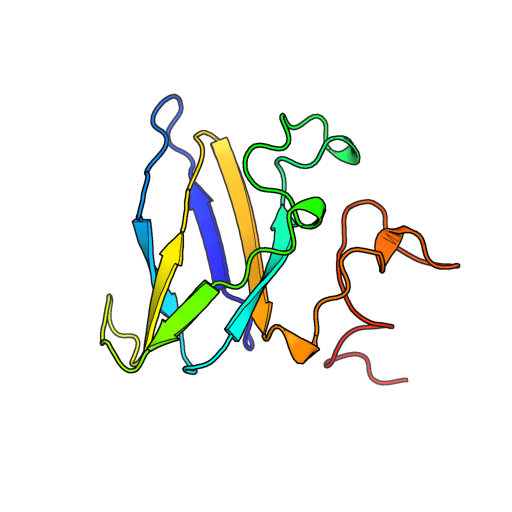5 GLY A CA 1
ATOM 754 C C . GLY A 1 95 ? -5.651 -19.857 -7.305 1.00 88.56 95 GLY A C 1
ATOM 755 O O . GLY A 1 95 ? -6.575 -19.054 -7.423 1.00 88.56 95 GLY A O 1
ATOM 756 N N . GLY A 1 96 ? -4.445 -19.511 -6.846 1.00 92.94 96 GLY A N 1
ATOM 757 C CA . GLY A 1 96 ? -4.034 -18.139 -6.569 1.00 92.94 96 GLY A CA 1
ATOM 758 C C . GLY A 1 96 ? -4.054 -17.261 -7.82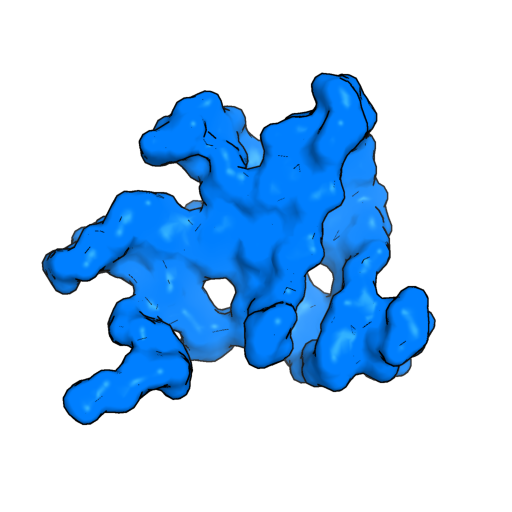2 1.00 92.94 96 GLY A C 1
ATOM 759 O O . GLY A 1 96 ? -3.849 -17.727 -8.946 1.00 92.94 96 GLY A O 1
ATOM 760 N N . VAL A 1 97 ? -4.316 -15.969 -7.624 1.00 95.00 97 VAL A N 1
ATOM 761 C CA . VAL A 1 97 ? -4.291 -14.969 -8.697 1.00 95.00 97 VAL A CA 1
ATOM 762 C C . VAL A 1 97 ? -2.931 -14.271 -8.668 1.00 95.00 97 VAL A C 1
ATOM 764 O O . VAL A 1 97 ? -2.605 -13.680 -7.639 1.00 95.00 97 VAL A O 1
ATOM 767 N N . PRO A 1 98 ? -2.145 -14.291 -9.761 1.00 95.62 98 PRO A N 1
ATOM 768 C CA . PRO A 1 98 ? -0.806 -13.707 -9.766 1.00 95.62 98 PRO A CA 1
ATOM 769 C C . PRO A 1 98 ? -0.787 -12.246 -9.291 1.00 95.62 98 PRO A C 1
ATOM 771 O O . PRO A 1 98 ? -1.565 -11.423 -9.778 1.00 95.62 98 PRO A O 1
ATOM 774 N N . GLY A 1 99 ? 0.092 -11.928 -8.333 1.00 94.56 99 GLY A N 1
ATOM 775 C CA . GLY A 1 99 ? 0.228 -10.587 -7.754 1.00 94.56 99 GLY A CA 1
ATOM 776 C C . GLY A 1 99 ? -0.803 -10.227 -6.677 1.00 94.56 99 GLY A C 1
ATOM 777 O O . GLY A 1 99 ? -0.699 -9.153 -6.084 1.00 94.56 99 GLY A O 1
ATOM 778 N N . LEU A 1 100 ? -1.778 -11.098 -6.390 1.00 96.75 100 LEU A N 1
ATOM 779 C CA . LEU A 1 100 ? -2.793 -10.874 -5.360 1.00 96.75 100 LEU A CA 1
ATOM 780 C C . LEU A 1 100 ? -2.431 -11.605 -4.061 1.00 96.75 100 LEU A C 1
ATOM 782 O O . LEU A 1 100 ? -2.524 -12.825 -3.971 1.00 96.75 100 LEU A O 1
ATOM 786 N N . GLY A 1 101 ? -2.077 -10.847 -3.027 1.00 96.62 101 GLY A N 1
ATOM 787 C CA . GLY A 1 101 ? -1.702 -11.363 -1.709 1.00 96.62 101 GLY A CA 1
ATOM 788 C C . GLY A 1 101 ? -2.883 -11.545 -0.756 1.00 96.62 101 GLY A C 1
ATOM 789 O O . GLY A 1 101 ? -2.813 -11.100 0.388 1.00 96.62 101 GLY A O 1
ATOM 790 N N . VAL A 1 102 ? -4.000 -12.109 -1.224 1.00 96.06 102 VAL A N 1
ATOM 791 C CA . VAL A 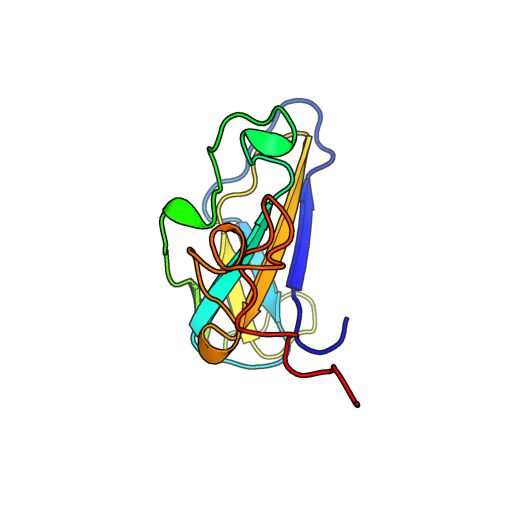1 102 ? -5.196 -12.335 -0.393 1.00 96.06 102 VAL A CA 1
ATOM 792 C C . VAL A 1 102 ? -5.180 -13.734 0.218 1.00 96.06 102 VAL A C 1
ATOM 794 O O . VAL A 1 102 ? -4.840 -14.713 -0.441 1.00 96.06 102 VAL A O 1
ATOM 797 N N . LYS A 1 103 ? -5.598 -13.845 1.479 1.00 94.75 103 LYS A N 1
ATOM 798 C CA . LYS A 1 103 ? -5.763 -15.129 2.157 1.00 94.75 103 LYS A CA 1
ATOM 799 C C . LYS A 1 103 ? -7.045 -15.831 1.696 1.00 94.75 103 LYS A C 1
ATOM 801 O O . LYS A 1 103 ? -8.151 -15.315 1.881 1.00 94.75 103 LYS A O 1
ATOM 806 N N . GLY A 1 104 ? -6.911 -17.043 1.158 1.00 91.06 104 GLY A N 1
ATOM 807 C CA . GLY A 1 104 ? -8.046 -17.828 0.657 1.00 91.06 104 GLY A CA 1
ATOM 808 C C . GLY A 1 104 ? -8.815 -17.086 -0.443 1.00 91.06 104 GLY A C 1
ATOM 809 O O . GLY A 1 104 ? -8.215 -16.474 -1.317 1.00 91.06 104 GLY A O 1
ATOM 810 N N . LEU A 1 105 ? -10.149 -17.108 -0.391 1.00 88.25 105 LEU A N 1
ATOM 811 C CA . LEU A 1 105 ? -11.005 -16.377 -1.343 1.00 88.25 105 LEU A CA 1
ATOM 812 C C . LEU A 1 105 ? -11.304 -14.930 -0.903 1.00 88.25 105 LEU A C 1
ATOM 814 O O . LEU A 1 105 ? -12.065 -14.218 -1.557 1.00 88.25 105 LEU A O 1
ATOM 818 N N . GLY A 1 106 ? -10.695 -14.482 0.197 1.00 87.75 106 GLY A N 1
ATOM 819 C CA . GLY A 1 106 ? -10.953 -13.185 0.809 1.00 87.75 106 GLY A CA 1
ATOM 820 C C . GLY A 1 106 ? -12.189 -13.162 1.721 1.00 87.75 106 GLY A C 1
ATOM 821 O O . GLY A 1 106 ? -13.007 -14.083 1.724 1.00 87.75 106 GLY A O 1
ATOM 822 N N . PRO A 1 107 ? -12.344 -12.091 2.516 1.00 87.38 107 PRO A N 1
ATOM 823 C CA . PRO A 1 107 ? -13.343 -12.001 3.589 1.00 87.38 107 PRO A CA 1
ATOM 824 C C . PRO A 1 107 ? -14.782 -11.802 3.093 1.00 87.38 107 PRO A C 1
ATOM 826 O O . PRO A 1 107 ? -15.725 -11.979 3.857 1.00 87.38 107 PRO A O 1
ATOM 829 N N . TYR A 1 108 ? -14.960 -11.403 1.831 1.00 84.94 108 TYR A N 1
ATOM 830 C CA . TYR A 1 108 ? -16.271 -11.091 1.254 1.00 84.94 108 TYR A CA 1
ATOM 831 C C . TYR A 1 108 ? -16.778 -12.166 0.285 1.00 84.94 108 TYR A C 1
ATOM 833 O O . TYR A 1 108 ? -17.819 -11.975 -0.342 1.00 84.94 108 TYR A O 1
ATOM 841 N N . PHE A 1 109 ? -16.055 -13.278 0.133 1.00 82.81 109 PHE A N 1
ATOM 842 C CA . PHE A 1 109 ? -16.534 -14.396 -0.666 1.00 82.81 109 PHE A CA 1
ATOM 843 C C . PHE A 1 109 ? -17.669 -15.115 0.074 1.00 82.81 109 PHE A C 1
ATOM 845 O O . PHE A 1 109 ? -17.457 -15.692 1.140 1.00 82.81 109 PHE A O 1
ATOM 852 N N . SER A 1 110 ? -18.872 -15.078 -0.500 1.00 72.00 110 SER A N 1
ATOM 853 C CA . SER A 1 110 ? -19.965 -15.977 -0.124 1.00 72.00 110 SER A CA 1
ATOM 854 C C . SER A 1 110 ? -19.984 -17.147 -1.113 1.00 72.00 110 SER A C 1
ATOM 856 O O . SER A 1 110 ? -19.962 -16.874 -2.315 1.00 72.00 110 SER A O 1
ATOM 858 N N . PRO A 1 111 ? -20.015 -18.406 -0.639 1.00 68.12 111 PRO A N 1
ATOM 859 C CA . PRO A 1 111 ? -20.177 -19.576 -1.498 1.00 68.12 111 PRO A CA 1
ATOM 860 C C . PRO A 1 111 ? -21.535 -19.599 -2.209 1.00 68.12 111 PRO A C 1
ATOM 862 O O . PRO A 1 111 ? -22.474 -18.916 -1.728 1.00 68.12 111 PRO A O 1
#

pLDDT: mean 95.95, s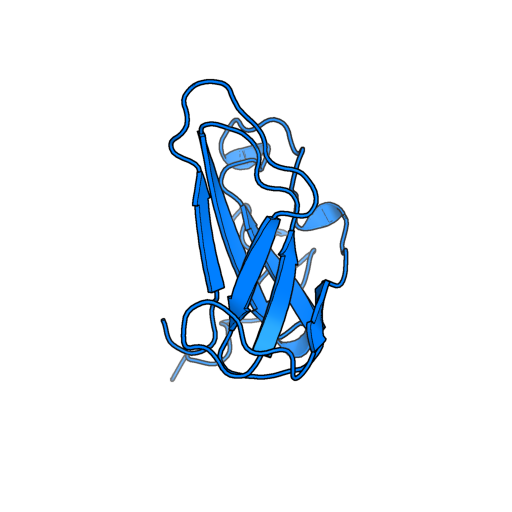td 4.77, range [68.12, 98.69]

Secondary structure (DSSP, 8-state):
-TT-EEEEE--SS--EEEEEEEESS-EEEEEEEETTSGGGT---SS-GGG---EEEBS--BTTBSEEEEEEE-TTEEEEEEEGGGB-TTTTTSTTPPTTB-BSTT-TT---

Foldseek 3Di:
DPQKDKDFAQAQADKDFFAKDAGADWAWKAWQAKCQDVVNPHDPPHASLVVDIWTWDQDDDPNHRIMTTDTGGHGMMTMMHHSVQFASCQQVDVVRDPRGGGDDPGDPDDD

InterPro domains:
  IPR006048 Alpha-amylase/branching enzyme, C-terminal all beta [PF02806] (1-82)
  IPR013780 Glycosyl hydrolase, all-beta [G3DSA:2.60.40.1180] (1-88)